Protein AF-A0A662J0I4-F1 (afdb_monomer_lite)

Radius of gyration: 18.3 Å; chains: 1; bounding box: 38×34×62 Å

Sequence (141 aa):
MKGQSPKNVLENGEPLITFPVSFMENILNFGLEVGGKPIHGMRIRPSELKFSYSKPLILLPNEIAFRRHLLFSLTVSTLRKPTKINTLRKFMLTINANFLNTMSQIALDRYKDSRDSERRSWYWHILRVGRSIKVLYRLDR

Secondary structure (DSSP, 8-state):
--PPPGGGGGSSS--TT---THHHHHHHHHHHHTT-EEEEEEEE--TT-S--EEEEEEE-SSHHHHHHHHHHHHHHTT-S-GGGHHHHHHHHHH--HHHHHHHHHHHHHHHHHHHTS--TTHHHHHHHHHHHHHHHTTTT-

pLDDT: mean 72.11, std 19.18, range [27.5, 94.06]

Foldseek 3Di:
DDDDDPVVVPPDDDPPDDDDPVLLVLLVVLLVVQVWDWDFFDFDDDPPDPDTDGDIDIDHPDPLSVLLSLLLSLLSVVDPDPPLNVVSSVCSVVPDPVVSVVLSVQLVVLLVVLVVDPDPCSSVSSSVSSVVVCVVVVSVD

Structure (mmCIF, N/CA/C/O backbone):
data_AF-A0A662J0I4-F1
#
_entry.id   AF-A0A662J0I4-F1
#
loop_
_atom_site.group_PDB
_atom_site.id
_atom_site.type_symbol
_atom_site.label_atom_id
_atom_site.label_alt_id
_atom_site.label_comp_id
_atom_site.label_asym_id
_atom_site.label_entity_id
_atom_site.label_seq_id
_atom_site.pdbx_PDB_ins_code
_atom_site.Cartn_x
_atom_site.Cartn_y
_atom_site.Cartn_z
_atom_site.occupancy
_atom_site.B_iso_or_equiv
_atom_site.auth_seq_id
_atom_site.auth_comp_id
_atom_site.auth_asym_id
_atom_site.auth_atom_id
_atom_site.pdbx_PDB_model_num
ATOM 1 N N . MET A 1 1 ? 20.558 7.069 49.386 1.00 27.50 1 MET A N 1
ATOM 2 C CA . MET A 1 1 ? 19.246 7.739 49.199 1.00 27.50 1 MET A CA 1
ATOM 3 C C . MET A 1 1 ? 19.407 8.733 48.061 1.00 27.50 1 MET A C 1
ATOM 5 O O . MET A 1 1 ? 20.382 9.455 48.103 1.00 27.50 1 MET A O 1
ATOM 9 N N . LYS A 1 2 ? 18.603 8.839 47.009 1.00 31.61 2 LYS A N 1
ATOM 10 C CA . LYS A 1 2 ? 17.415 8.150 46.492 1.00 31.61 2 LYS A CA 1
ATOM 11 C C . LYS A 1 2 ? 17.518 8.335 44.969 1.00 31.61 2 LYS A C 1
ATOM 13 O O . LYS A 1 2 ? 17.899 9.415 44.525 1.00 31.61 2 LYS A O 1
ATOM 18 N N . GLY A 1 3 ? 17.197 7.298 44.197 1.00 33.53 3 GLY A N 1
ATOM 19 C CA . GLY A 1 3 ? 17.024 7.438 42.754 1.00 33.53 3 GLY A CA 1
ATOM 20 C C . GLY A 1 3 ? 15.971 8.502 42.454 1.00 33.53 3 GLY A C 1
ATOM 21 O O . GLY A 1 3 ? 14.947 8.579 43.139 1.00 33.53 3 GLY A O 1
ATOM 22 N N . GLN A 1 4 ? 16.238 9.334 41.451 1.00 36.75 4 GLN A N 1
ATOM 23 C CA . GLN A 1 4 ? 15.206 10.186 40.884 1.00 36.75 4 GLN A CA 1
ATOM 24 C C . GLN A 1 4 ? 14.168 9.285 40.208 1.00 36.75 4 GLN A C 1
ATOM 26 O O . GLN A 1 4 ? 14.493 8.421 39.396 1.00 36.75 4 GLN A O 1
ATOM 31 N N . SER A 1 5 ? 12.911 9.468 40.604 1.00 41.53 5 SER A N 1
ATOM 32 C CA . SER A 1 5 ? 11.747 8.853 39.974 1.00 41.53 5 SER A CA 1
ATOM 33 C C . SER A 1 5 ? 11.743 9.181 38.471 1.00 41.53 5 SER A C 1
ATOM 35 O O . SER A 1 5 ? 11.766 10.366 38.128 1.00 41.53 5 SER A O 1
ATOM 37 N N . PRO A 1 6 ? 11.637 8.184 37.568 1.00 41.97 6 PRO A N 1
ATOM 38 C CA . PRO A 1 6 ? 11.562 8.403 36.118 1.00 41.97 6 PRO A CA 1
ATOM 39 C C . PRO A 1 6 ? 10.376 9.269 35.667 1.00 41.97 6 PRO A C 1
ATOM 41 O O . PRO A 1 6 ? 10.330 9.682 34.513 1.00 41.97 6 PRO A O 1
ATOM 44 N N . LYS A 1 7 ? 9.421 9.568 36.562 1.00 41.12 7 LYS A N 1
ATOM 45 C CA . LYS A 1 7 ? 8.311 10.486 36.277 1.00 41.12 7 LYS A CA 1
ATOM 46 C C . LYS A 1 7 ? 8.760 11.941 36.095 1.00 41.12 7 LYS A C 1
ATOM 48 O O . LYS A 1 7 ? 8.067 12.678 35.410 1.00 41.12 7 LYS A O 1
ATOM 53 N N . ASN A 1 8 ? 9.909 12.345 36.640 1.00 38.88 8 ASN A N 1
ATOM 54 C CA . ASN A 1 8 ? 10.294 13.763 36.697 1.00 38.88 8 ASN A CA 1
ATOM 55 C C . ASN A 1 8 ? 11.204 14.211 35.537 1.00 38.88 8 ASN A C 1
ATOM 57 O O . ASN A 1 8 ? 11.514 15.390 35.426 1.00 38.88 8 ASN A O 1
ATOM 61 N N . VAL A 1 9 ? 11.612 13.297 34.646 1.00 46.09 9 VAL A N 1
ATOM 62 C CA . VAL A 1 9 ? 12.325 13.641 33.392 1.00 46.09 9 VAL A CA 1
ATOM 63 C C . VAL A 1 9 ? 11.333 13.967 32.259 1.00 46.09 9 VAL A C 1
ATOM 65 O O . VAL A 1 9 ? 11.725 14.345 31.163 1.00 46.09 9 VAL A O 1
ATOM 68 N N . LEU A 1 10 ? 10.026 13.862 32.526 1.00 45.03 10 LEU A N 1
ATOM 69 C CA . LEU A 1 10 ? 8.954 14.164 31.574 1.00 45.03 10 LEU A CA 1
ATOM 70 C C . LEU A 1 10 ? 8.595 15.660 31.488 1.00 45.03 10 LEU A C 1
ATOM 72 O O . LEU A 1 10 ? 7.750 16.009 30.671 1.00 45.03 10 LEU A O 1
ATOM 76 N N . GLU A 1 11 ? 9.192 16.540 32.302 1.00 43.81 11 GLU A N 1
ATOM 77 C CA . GLU A 1 11 ? 8.698 17.921 32.436 1.00 43.81 11 GLU A CA 1
ATOM 78 C C . GLU A 1 11 ? 9.361 18.976 31.537 1.00 43.81 11 GLU A C 1
ATOM 80 O O . GLU A 1 11 ? 8.765 20.032 31.376 1.00 43.81 11 GLU A O 1
ATOM 85 N N . ASN A 1 12 ? 10.512 18.746 30.887 1.00 44.66 12 ASN A N 1
ATOM 86 C CA . ASN A 1 12 ? 11.151 19.802 30.079 1.00 44.66 12 ASN A CA 1
ATOM 87 C C . ASN A 1 12 ? 11.855 19.288 28.811 1.00 44.66 12 ASN A C 1
ATOM 89 O O . ASN A 1 12 ? 12.966 18.767 28.880 1.00 44.66 12 ASN A O 1
ATOM 93 N N . GLY A 1 13 ? 11.240 19.539 27.649 1.00 39.94 13 GLY A N 1
ATOM 94 C CA . GLY A 1 13 ? 11.869 19.444 26.324 1.00 39.94 13 GLY A CA 1
ATOM 95 C C . GLY A 1 13 ? 11.349 18.278 25.487 1.00 39.94 13 GLY A C 1
ATOM 96 O O . GLY A 1 13 ? 11.666 17.125 25.751 1.00 39.94 13 GLY A O 1
ATOM 97 N N . GLU A 1 14 ? 10.528 18.601 24.489 1.00 41.12 14 GLU A N 1
ATOM 98 C CA . GLU A 1 14 ? 9.742 17.692 23.648 1.00 41.12 14 GLU A CA 1
ATOM 99 C C . GLU A 1 14 ? 10.470 16.418 23.165 1.00 41.12 14 GLU A C 1
ATOM 101 O O . GLU A 1 14 ? 11.650 16.462 22.804 1.00 41.12 14 GLU A O 1
ATOM 106 N N . PRO A 1 15 ? 9.760 15.276 23.050 1.00 31.98 15 PRO A N 1
ATOM 107 C CA . PRO A 1 15 ? 10.324 14.081 22.444 1.00 31.98 15 PRO A CA 1
ATOM 108 C C . PRO A 1 15 ? 10.658 14.352 20.971 1.00 31.98 15 PRO A C 1
ATOM 110 O O . PRO A 1 15 ? 9.761 14.499 20.138 1.00 31.98 15 PRO A O 1
ATOM 113 N N . LEU A 1 16 ? 11.953 14.356 20.636 1.00 48.84 16 LEU A N 1
ATOM 114 C CA . LEU A 1 16 ? 12.437 14.305 19.257 1.00 48.84 16 LEU A CA 1
ATOM 115 C C . LEU A 1 16 ? 12.031 12.953 18.651 1.00 48.84 16 LEU A C 1
ATOM 117 O O . LEU A 1 16 ? 12.752 11.962 18.707 1.00 48.84 16 LEU A O 1
ATOM 121 N N . ILE A 1 17 ? 10.831 12.976 18.069 1.00 32.84 17 ILE A N 1
ATOM 122 C CA . ILE A 1 17 ? 10.121 11.918 17.352 1.00 32.84 17 ILE A CA 1
ATOM 123 C C . ILE A 1 17 ? 9.488 10.850 18.259 1.00 32.84 17 ILE A C 1
ATOM 125 O O . ILE A 1 17 ? 10.006 9.758 18.482 1.00 32.84 17 ILE A O 1
ATOM 129 N N . THR A 1 18 ? 8.259 11.134 18.681 1.00 29.55 18 THR A N 1
ATOM 130 C CA . THR A 1 18 ? 7.265 10.120 19.050 1.00 29.55 18 THR A CA 1
ATOM 131 C C . THR A 1 18 ? 6.504 9.697 17.792 1.00 29.55 18 THR A C 1
ATOM 133 O O . THR A 1 18 ? 5.774 10.489 17.200 1.00 29.55 18 THR A O 1
ATOM 136 N N . PHE A 1 19 ? 6.657 8.442 17.361 1.00 30.69 19 PHE A N 1
ATOM 137 C CA . PHE A 1 19 ? 5.762 7.867 16.355 1.00 30.69 19 PHE A CA 1
ATOM 138 C C . PHE A 1 19 ? 4.607 7.152 17.058 1.00 30.69 19 PHE A C 1
ATOM 140 O O . PHE A 1 19 ? 4.852 6.326 17.940 1.00 30.69 19 PHE A O 1
ATOM 147 N N . PRO A 1 20 ? 3.349 7.415 16.680 1.00 33.47 20 PRO A N 1
ATOM 148 C CA . PRO A 1 20 ? 2.227 6.654 17.205 1.00 33.47 20 PRO A CA 1
ATOM 149 C C . PRO A 1 20 ? 2.401 5.173 16.837 1.00 33.47 20 PRO A C 1
ATOM 151 O O . PRO A 1 20 ? 2.449 4.814 15.663 1.00 33.47 20 PRO A O 1
ATOM 154 N N . VAL A 1 21 ? 2.477 4.304 17.847 1.00 40.12 21 VAL A N 1
ATOM 155 C CA . VAL A 1 21 ? 2.633 2.840 17.698 1.00 40.12 21 VAL A CA 1
ATOM 156 C C . VAL A 1 21 ? 1.484 2.222 16.883 1.00 40.12 21 VAL A C 1
ATOM 158 O O . VAL A 1 21 ? 1.676 1.232 16.176 1.00 40.12 21 VAL A O 1
ATOM 161 N N . SER A 1 22 ? 0.337 2.908 16.828 1.00 45.50 22 SER A N 1
ATOM 162 C CA . SER A 1 22 ? -0.787 2.556 15.956 1.00 45.50 22 SER A CA 1
ATOM 163 C C . SER A 1 22 ? -0.426 2.499 14.469 1.00 45.50 22 SER A C 1
ATOM 165 O O . SER A 1 22 ? -1.098 1.809 13.709 1.00 45.50 22 SER A O 1
ATOM 167 N N . PHE A 1 23 ? 0.608 3.205 14.007 1.00 56.03 23 PHE A N 1
ATOM 168 C CA . PHE A 1 23 ? 0.951 3.245 12.587 1.00 56.03 23 PHE A CA 1
ATOM 169 C C . PHE A 1 23 ? 1.516 1.925 12.076 1.00 56.03 23 PHE A C 1
ATOM 171 O O . PHE A 1 23 ? 1.090 1.439 11.028 1.00 56.03 23 PHE A O 1
ATOM 178 N N . MET A 1 24 ? 2.440 1.326 12.835 1.00 68.62 24 MET A N 1
ATOM 179 C CA . MET A 1 24 ? 2.947 -0.004 12.508 1.00 68.62 24 MET A CA 1
ATOM 180 C C . MET A 1 24 ? 1.850 -1.048 12.683 1.00 68.62 24 MET A C 1
ATOM 182 O O . MET A 1 24 ? 1.675 -1.872 11.795 1.00 68.62 24 MET A O 1
ATOM 186 N N . GLU A 1 25 ? 1.052 -0.968 13.750 1.00 74.44 25 GLU A N 1
ATOM 187 C CA . GLU A 1 25 ? -0.070 -1.891 13.954 1.00 74.44 25 GLU A CA 1
ATOM 188 C C . GLU A 1 25 ? -1.088 -1.829 12.813 1.00 74.44 25 GLU A C 1
ATOM 190 O O . GLU A 1 25 ? -1.489 -2.864 12.300 1.00 74.44 25 GLU A O 1
ATOM 195 N N . ASN A 1 26 ? -1.464 -0.641 12.335 1.00 82.00 26 ASN A N 1
ATOM 196 C CA . ASN A 1 26 ? -2.398 -0.514 11.216 1.00 82.00 26 ASN A CA 1
ATOM 197 C C . ASN A 1 26 ? -1.823 -1.062 9.907 1.00 82.00 26 ASN A C 1
ATOM 199 O O . ASN A 1 26 ? -2.556 -1.697 9.153 1.00 82.00 26 ASN A O 1
ATOM 203 N N . ILE A 1 27 ? -0.533 -0.841 9.637 1.00 86.00 27 ILE A N 1
ATOM 204 C CA . ILE A 1 27 ? 0.150 -1.405 8.463 1.00 86.00 27 ILE A CA 1
ATOM 205 C C . ILE A 1 27 ? 0.206 -2.933 8.555 1.00 86.00 27 ILE A C 1
ATOM 207 O O . ILE A 1 27 ? -0.011 -3.620 7.555 1.00 86.00 27 ILE A O 1
ATOM 211 N N . LEU A 1 28 ? 0.471 -3.475 9.743 1.00 82.88 28 LEU A N 1
ATOM 212 C CA . LEU A 1 28 ? 0.518 -4.916 9.968 1.00 82.88 28 LEU A CA 1
ATOM 213 C C . LEU A 1 28 ? -0.868 -5.547 9.856 1.00 82.88 28 LEU A C 1
ATOM 215 O O . LEU A 1 28 ? -1.046 -6.496 9.099 1.00 82.88 28 LEU A O 1
ATOM 219 N N . ASN A 1 29 ? -1.860 -4.970 10.531 1.00 87.69 29 ASN A N 1
ATOM 220 C CA . ASN A 1 29 ? -3.247 -5.421 10.492 1.00 87.69 29 ASN A CA 1
ATOM 221 C C . ASN A 1 29 ? -3.788 -5.395 9.064 1.00 87.69 29 ASN A C 1
ATOM 223 O O . ASN A 1 29 ? -4.376 -6.374 8.618 1.00 87.69 29 ASN A O 1
ATOM 227 N N . PHE A 1 30 ? -3.501 -4.336 8.302 1.00 90.50 30 PHE A N 1
ATOM 228 C CA . PHE A 1 30 ? -3.888 -4.295 6.896 1.00 90.50 30 PHE A CA 1
ATOM 229 C C . PHE A 1 30 ? -3.192 -5.383 6.065 1.00 90.50 30 PHE A C 1
ATOM 231 O O . PHE A 1 30 ? -3.798 -5.953 5.164 1.00 90.50 30 PHE A O 1
ATOM 238 N N . GLY A 1 31 ? -1.938 -5.717 6.387 1.00 87.00 31 GLY A N 1
ATOM 239 C CA . GLY A 1 31 ? -1.230 -6.857 5.801 1.00 87.00 31 GLY A CA 1
ATOM 240 C C . GLY A 1 31 ? -1.946 -8.186 6.038 1.00 87.00 31 GLY A C 1
ATOM 241 O O . GLY A 1 31 ? -2.061 -8.980 5.110 1.00 87.00 31 GLY A O 1
ATOM 242 N N . LEU A 1 32 ? -2.478 -8.403 7.242 1.00 89.44 32 LEU A N 1
ATOM 243 C CA . LEU A 1 32 ? -3.289 -9.582 7.563 1.00 89.44 32 LEU A CA 1
ATOM 244 C C . LEU A 1 32 ? -4.629 -9.573 6.813 1.00 89.44 32 LEU A C 1
ATOM 246 O O . LEU A 1 32 ? -5.038 -10.598 6.273 1.00 89.44 32 LEU A O 1
ATOM 250 N N . GLU A 1 33 ? -5.286 -8.416 6.718 1.00 92.31 33 GLU A N 1
ATOM 251 C CA . GLU A 1 33 ? -6.563 -8.256 6.007 1.00 92.31 33 GLU A CA 1
ATOM 252 C C . GLU A 1 33 ? -6.462 -8.585 4.511 1.00 92.31 33 GLU A C 1
ATOM 254 O O . GLU A 1 33 ? -7.399 -9.134 3.937 1.00 92.31 33 GLU A O 1
ATOM 259 N N . VAL A 1 34 ? -5.321 -8.304 3.872 1.00 89.94 34 VAL A N 1
ATOM 260 C CA . VAL A 1 34 ? -5.072 -8.694 2.471 1.00 89.94 34 VAL A CA 1
ATOM 261 C C . VAL A 1 34 ? -4.577 -10.143 2.324 1.00 89.94 34 VAL A C 1
ATOM 263 O O . VAL A 1 34 ? -4.087 -10.524 1.260 1.00 89.94 34 VAL A O 1
ATOM 266 N N . GLY A 1 35 ? -4.701 -10.957 3.377 1.00 84.69 35 GLY A N 1
ATOM 267 C CA . GLY A 1 35 ? -4.339 -12.377 3.394 1.00 84.69 35 GLY A CA 1
ATOM 268 C C . GLY A 1 35 ? -2.865 -12.651 3.693 1.00 84.69 35 GLY A C 1
ATOM 269 O O . GLY A 1 35 ? -2.378 -13.752 3.430 1.00 84.69 35 GLY A O 1
ATOM 270 N N . GLY A 1 36 ? -2.135 -11.657 4.198 1.00 85.38 36 GLY A N 1
ATOM 271 C CA . GLY A 1 36 ? -0.741 -11.807 4.583 1.00 85.38 36 GLY A CA 1
ATOM 272 C C . GLY A 1 36 ? -0.558 -12.660 5.834 1.00 85.38 36 GLY A C 1
ATOM 273 O O . GLY A 1 36 ? -1.429 -12.730 6.700 1.00 85.38 36 GLY A O 1
ATOM 274 N N . LYS A 1 37 ? 0.608 -13.299 5.946 1.00 81.56 37 LYS A N 1
ATOM 275 C CA . LYS A 1 37 ? 0.987 -14.115 7.104 1.00 81.56 37 LYS A CA 1
ATOM 276 C C . LYS A 1 37 ? 2.195 -13.503 7.811 1.00 81.56 37 LYS A C 1
ATOM 278 O O . LYS A 1 37 ? 3.169 -13.161 7.136 1.00 81.56 37 LYS A O 1
ATOM 283 N N . PRO A 1 38 ? 2.170 -13.367 9.146 1.00 72.56 38 PRO A N 1
ATOM 284 C CA . PRO A 1 38 ? 3.316 -12.863 9.880 1.00 72.56 38 PRO A CA 1
ATOM 285 C C . PRO A 1 38 ? 4.440 -13.905 9.863 1.00 72.56 38 PRO A C 1
ATOM 287 O O . PRO A 1 38 ? 4.222 -15.081 10.149 1.00 72.56 38 PRO A O 1
ATOM 290 N N . ILE A 1 39 ? 5.654 -13.461 9.555 1.00 74.75 39 ILE A N 1
ATOM 291 C CA . ILE A 1 39 ? 6.883 -14.229 9.750 1.00 74.75 39 ILE A CA 1
ATOM 292 C C . ILE A 1 39 ? 7.521 -13.703 11.039 1.00 74.75 39 ILE A C 1
ATOM 294 O O . ILE A 1 39 ? 7.625 -12.487 11.226 1.00 74.75 39 ILE A O 1
ATOM 298 N N . HIS A 1 40 ? 7.914 -14.606 11.946 1.00 57.97 40 HIS A N 1
ATOM 299 C CA . HIS A 1 40 ? 8.573 -14.225 13.200 1.00 57.97 40 HIS A CA 1
ATOM 300 C C . HIS A 1 40 ? 9.775 -13.313 12.900 1.00 57.97 40 HIS A C 1
ATOM 302 O O . HIS A 1 40 ? 10.622 -13.635 12.069 1.00 57.97 40 HIS A O 1
ATOM 308 N N . GLY A 1 41 ? 9.750 -12.126 13.512 1.00 59.44 41 GLY A N 1
ATOM 309 C CA . GLY A 1 41 ? 10.408 -10.930 12.992 1.00 59.44 41 GLY A CA 1
ATOM 310 C C . GLY A 1 41 ? 11.928 -11.003 12.885 1.00 59.44 41 GLY A C 1
ATOM 311 O O . GLY A 1 41 ? 12.620 -11.651 13.672 1.00 59.44 41 GLY A O 1
ATOM 312 N N . MET A 1 42 ? 12.452 -10.264 11.911 1.00 49.91 42 MET A N 1
ATOM 313 C CA . MET A 1 42 ? 13.884 -10.039 11.763 1.00 49.91 42 MET A CA 1
ATOM 314 C C . MET A 1 42 ? 14.358 -9.198 12.952 1.00 49.91 42 MET A C 1
ATOM 316 O O . MET A 1 42 ? 13.902 -8.066 13.141 1.00 49.91 42 MET A O 1
ATOM 320 N N . ARG A 1 43 ? 15.260 -9.745 13.777 1.00 54.50 43 ARG A N 1
ATOM 321 C CA . ARG A 1 43 ? 15.933 -8.965 14.823 1.00 54.50 43 ARG A CA 1
ATOM 322 C C . ARG A 1 43 ? 16.876 -7.984 14.145 1.00 54.50 43 ARG A C 1
ATOM 324 O O . ARG A 1 43 ? 17.887 -8.385 13.575 1.00 54.50 43 ARG A O 1
ATOM 331 N N . ILE A 1 44 ? 16.546 -6.702 14.215 1.00 54.06 44 ILE A N 1
ATOM 332 C CA . ILE A 1 44 ? 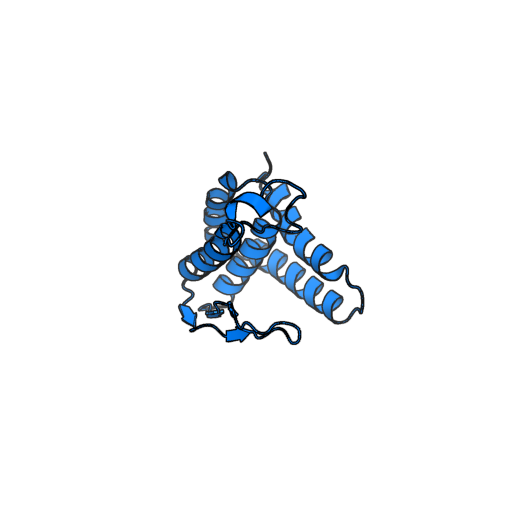17.425 -5.635 13.757 1.00 54.06 44 ILE A CA 1
ATOM 333 C C . ILE A 1 44 ? 18.186 -5.143 14.982 1.00 54.06 44 ILE A C 1
ATOM 335 O O . ILE A 1 44 ? 17.592 -4.717 15.975 1.00 54.06 44 ILE A O 1
ATOM 339 N N . ARG A 1 45 ? 19.513 -5.229 14.915 1.00 48.75 45 ARG A N 1
ATOM 340 C CA . ARG A 1 45 ? 20.418 -4.601 15.874 1.00 48.75 45 ARG A CA 1
ATOM 341 C C . ARG A 1 45 ? 21.072 -3.417 15.167 1.00 48.75 45 ARG A C 1
ATOM 343 O O . ARG A 1 45 ? 21.933 -3.643 14.320 1.00 48.75 45 ARG A O 1
ATOM 350 N N . PRO A 1 46 ? 20.648 -2.176 15.449 1.00 53.03 46 PRO A N 1
ATOM 351 C CA . PRO A 1 46 ? 21.354 -1.002 14.957 1.00 53.03 46 PRO A CA 1
ATOM 352 C C . PRO A 1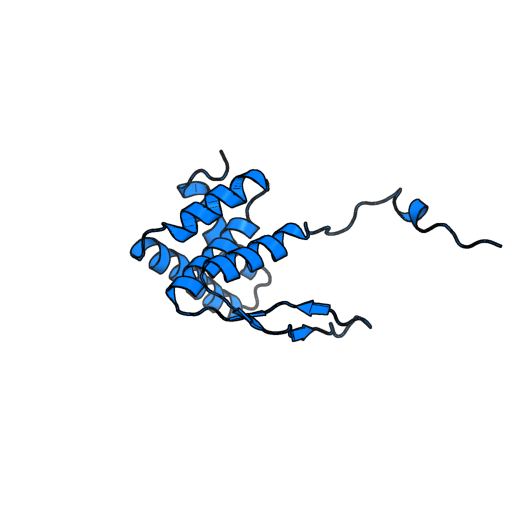 46 ? 22.800 -1.055 15.457 1.00 53.03 46 PRO A C 1
ATOM 354 O O . PRO A 1 46 ? 23.026 -1.367 16.626 1.00 53.03 46 PRO A O 1
ATOM 357 N N . SER A 1 47 ? 23.769 -0.765 14.589 1.00 49.19 47 SER A N 1
ATOM 358 C CA . SER A 1 47 ? 25.209 -0.804 14.897 1.00 49.19 47 SER A CA 1
ATOM 359 C C . SER A 1 47 ? 25.603 0.057 16.105 1.00 49.19 47 SER A C 1
ATOM 361 O O . SER A 1 47 ? 26.604 -0.217 16.757 1.00 49.19 47 SER A O 1
ATOM 363 N N . GLU A 1 48 ? 24.784 1.053 16.438 1.00 52.81 48 GLU A N 1
ATOM 364 C CA . GLU A 1 48 ? 25.022 2.052 17.485 1.00 52.81 48 GLU A CA 1
ATOM 365 C C . GLU A 1 48 ? 24.265 1.765 18.798 1.00 52.81 48 GLU A C 1
ATOM 367 O O . GLU A 1 48 ? 24.440 2.478 19.784 1.00 52.81 48 GLU A O 1
ATOM 372 N N . LEU A 1 49 ? 23.428 0.716 18.852 1.00 48.34 49 LEU A N 1
ATOM 373 C CA . LEU A 1 49 ? 22.584 0.406 20.013 1.00 48.34 49 LEU A CA 1
ATOM 374 C C . LEU A 1 49 ? 22.856 -1.001 20.572 1.00 48.34 49 LEU A C 1
ATOM 376 O O . LEU A 1 49 ? 22.969 -1.996 19.853 1.00 48.34 49 LEU A O 1
ATOM 380 N N . LYS A 1 50 ? 22.897 -1.111 21.908 1.00 51.91 50 LYS A N 1
ATOM 381 C CA . LYS A 1 50 ? 23.007 -2.399 22.629 1.00 51.91 50 LYS A CA 1
ATOM 382 C C . LYS A 1 50 ? 21.714 -3.226 22.613 1.00 51.91 50 LYS A C 1
ATOM 384 O O . LYS A 1 50 ? 21.724 -4.358 23.088 1.00 51.91 50 LYS A O 1
ATOM 389 N N . PHE A 1 51 ? 20.627 -2.695 22.054 1.00 45.00 51 PHE A N 1
ATOM 390 C CA . PHE A 1 51 ? 19.317 -3.340 22.037 1.00 45.00 51 PHE A CA 1
ATOM 391 C C . PHE A 1 51 ? 18.923 -3.770 20.621 1.00 45.00 51 PHE A C 1
ATOM 393 O O . PHE A 1 51 ? 19.038 -3.005 19.665 1.00 45.00 51 PHE A O 1
ATOM 400 N N . SER A 1 52 ? 18.441 -5.007 20.499 1.00 54.31 52 SER A N 1
ATOM 401 C CA . SER A 1 52 ? 17.805 -5.524 19.286 1.00 54.31 52 SER A CA 1
ATOM 402 C C . SER A 1 52 ? 16.295 -5.352 19.387 1.00 54.31 52 SER A C 1
ATOM 404 O O . SER A 1 52 ? 15.713 -5.779 20.385 1.00 54.31 52 SER A O 1
ATOM 406 N N . TYR A 1 53 ? 15.655 -4.816 18.351 1.00 57.31 53 TYR A N 1
ATOM 407 C CA . TYR A 1 53 ? 14.198 -4.852 18.231 1.00 57.31 53 TYR A CA 1
ATOM 408 C C . TYR A 1 53 ? 13.779 -5.818 17.118 1.00 57.31 53 TYR A C 1
ATOM 410 O O . TYR A 1 53 ? 14.473 -5.983 16.113 1.00 57.31 53 TYR A O 1
ATOM 418 N N . SER A 1 54 ? 12.652 -6.502 17.316 1.00 59.88 54 SER A N 1
ATOM 419 C CA . SER A 1 54 ? 12.058 -7.366 16.295 1.00 59.88 54 SER A CA 1
ATOM 420 C C . SER A 1 54 ? 11.224 -6.502 15.363 1.00 59.88 54 SER A C 1
ATOM 422 O O . SER A 1 54 ? 10.263 -5.872 15.807 1.00 59.88 54 SER A O 1
ATOM 424 N N . LYS A 1 55 ? 11.592 -6.441 14.081 1.00 65.00 55 LYS A N 1
ATOM 425 C CA . LYS A 1 55 ? 10.738 -5.817 13.073 1.00 65.00 55 LYS A CA 1
ATOM 426 C C . LYS A 1 55 ? 9.780 -6.886 12.538 1.00 65.00 55 LYS A C 1
ATOM 428 O O . LYS A 1 55 ? 10.253 -7.870 11.962 1.00 65.00 55 LYS A O 1
ATOM 433 N N . PRO A 1 56 ? 8.459 -6.731 12.724 1.00 66.69 56 PRO A N 1
ATOM 434 C CA . PRO A 1 56 ? 7.497 -7.692 12.205 1.00 66.69 56 PRO A CA 1
ATOM 435 C C . PRO A 1 56 ? 7.549 -7.704 10.673 1.00 66.69 56 PRO A C 1
ATOM 437 O O . PRO A 1 56 ? 7.535 -6.651 10.032 1.00 66.69 56 PRO A O 1
ATOM 440 N N . LEU A 1 57 ? 7.642 -8.903 10.098 1.00 71.81 57 LEU A N 1
ATOM 441 C CA . LEU A 1 57 ? 7.612 -9.136 8.656 1.00 71.81 57 LEU A CA 1
ATOM 442 C C . LEU A 1 57 ? 6.283 -9.793 8.290 1.00 71.81 57 LEU A C 1
ATOM 444 O O . LEU A 1 57 ? 5.816 -10.682 8.999 1.00 71.81 57 LEU A O 1
ATOM 448 N N . ILE A 1 58 ? 5.684 -9.370 7.179 1.00 79.50 58 ILE A N 1
ATOM 449 C CA . ILE A 1 58 ? 4.469 -9.980 6.634 1.00 79.50 58 ILE A CA 1
ATOM 450 C C . ILE A 1 58 ? 4.772 -10.494 5.234 1.00 79.50 58 ILE A C 1
ATOM 452 O O . ILE A 1 58 ? 5.260 -9.751 4.384 1.00 79.50 58 ILE A O 1
ATOM 456 N N . LEU A 1 59 ? 4.449 -11.763 5.002 1.00 80.25 59 LEU A N 1
ATOM 457 C CA . LEU A 1 59 ? 4.454 -12.377 3.685 1.00 80.25 59 LEU A CA 1
ATOM 458 C C . LEU A 1 59 ? 3.087 -12.186 3.040 1.00 80.25 59 LEU A C 1
ATOM 460 O O . LEU A 1 59 ? 2.085 -12.634 3.591 1.00 80.25 59 LEU A O 1
ATOM 464 N N . LEU A 1 60 ? 3.048 -11.537 1.881 1.00 88.62 60 LEU A N 1
ATOM 465 C CA . LEU A 1 60 ? 1.809 -11.280 1.152 1.00 88.62 60 LEU A CA 1
ATOM 466 C C . LEU A 1 60 ? 1.555 -12.391 0.120 1.00 88.62 60 LEU A C 1
ATOM 468 O O . LEU A 1 60 ? 2.504 -12.859 -0.508 1.00 88.62 60 LEU A O 1
ATOM 472 N N . PRO A 1 61 ? 0.296 -12.828 -0.061 1.00 88.19 61 PRO A N 1
ATOM 473 C CA . PRO A 1 61 ? -0.025 -14.044 -0.811 1.00 88.19 61 PRO A CA 1
ATOM 474 C C . PRO A 1 61 ? 0.114 -13.896 -2.330 1.00 88.19 61 PRO A C 1
ATOM 476 O O . PRO A 1 61 ? 0.227 -14.894 -3.032 1.00 88.19 61 PRO A O 1
ATOM 479 N N . ASN A 1 62 ? 0.051 -12.669 -2.851 1.00 88.38 62 ASN A N 1
ATOM 480 C CA . ASN A 1 62 ? 0.169 -12.377 -4.275 1.00 88.38 62 ASN A CA 1
ATOM 481 C C . ASN A 1 62 ? 0.504 -10.898 -4.513 1.00 88.38 62 ASN A C 1
ATOM 483 O O . ASN A 1 62 ? 0.521 -10.071 -3.596 1.00 88.38 62 ASN A O 1
ATOM 487 N N . GLU A 1 63 ? 0.735 -10.563 -5.778 1.00 89.94 63 GLU A N 1
ATOM 488 C CA . GLU A 1 63 ? 1.092 -9.218 -6.212 1.00 89.94 63 GLU A CA 1
ATOM 489 C C . GLU A 1 63 ? -0.009 -8.180 -5.945 1.00 89.94 63 GLU A C 1
ATOM 491 O O . GLU A 1 63 ? 0.285 -7.043 -5.582 1.00 89.94 63 GLU A O 1
ATOM 496 N N . ILE A 1 64 ? -1.285 -8.555 -6.053 1.0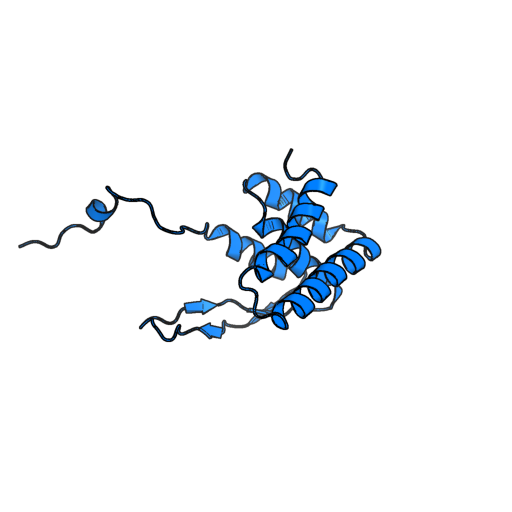0 89.69 64 ILE A N 1
ATOM 497 C CA . ILE A 1 64 ? -2.406 -7.641 -5.788 1.00 89.69 64 ILE A CA 1
ATOM 498 C C . ILE A 1 64 ? -2.421 -7.244 -4.306 1.00 89.69 64 ILE A C 1
ATOM 500 O O . ILE A 1 64 ? -2.543 -6.060 -3.980 1.00 89.69 64 ILE A O 1
ATOM 504 N N . ALA A 1 65 ? -2.257 -8.215 -3.404 1.00 87.75 65 ALA A N 1
ATOM 505 C CA . ALA A 1 65 ? -2.137 -7.975 -1.969 1.00 87.75 65 ALA A CA 1
ATOM 506 C C . ALA A 1 65 ? -0.925 -7.087 -1.655 1.00 87.75 65 ALA A C 1
ATOM 508 O O . ALA A 1 65 ? -1.048 -6.133 -0.886 1.00 87.75 65 ALA A O 1
ATOM 509 N N . PHE A 1 66 ? 0.209 -7.331 -2.321 1.00 92.12 66 PHE A N 1
ATOM 510 C CA . PHE A 1 66 ? 1.391 -6.471 -2.250 1.00 92.12 66 PHE A CA 1
ATOM 511 C C . PHE A 1 66 ? 1.109 -5.029 -2.671 1.00 92.12 66 PHE A C 1
ATOM 513 O O . PHE A 1 66 ? 1.381 -4.106 -1.905 1.00 92.12 66 PHE A O 1
ATOM 520 N N . ARG A 1 67 ? 0.517 -4.813 -3.847 1.00 92.69 67 ARG A N 1
ATOM 521 C CA . ARG A 1 67 ? 0.225 -3.469 -4.364 1.00 92.69 67 ARG A CA 1
ATOM 522 C C . ARG A 1 67 ? -0.735 -2.715 -3.439 1.00 92.69 67 ARG A C 1
ATOM 524 O O . ARG A 1 67 ? -0.505 -1.540 -3.153 1.00 92.69 67 ARG A O 1
ATOM 531 N N . ARG A 1 68 ? -1.768 -3.389 -2.910 1.00 93.62 68 ARG A N 1
ATOM 532 C CA . ARG A 1 68 ? -2.698 -2.803 -1.924 1.00 93.62 68 ARG A CA 1
ATOM 533 C C . ARG A 1 68 ? -1.968 -2.403 -0.649 1.00 93.62 68 ARG A C 1
ATOM 535 O O . ARG A 1 68 ? -2.132 -1.282 -0.176 1.00 93.62 68 ARG A O 1
ATOM 542 N N . HIS A 1 69 ? -1.153 -3.307 -0.108 1.00 91.69 69 HIS A N 1
ATOM 543 C CA . HIS A 1 69 ? -0.391 -3.076 1.118 1.00 91.69 69 HIS A CA 1
ATOM 544 C C . HIS A 1 69 ? 0.616 -1.931 0.971 1.00 91.69 69 HIS A C 1
ATOM 546 O O . HIS A 1 69 ? 0.699 -1.068 1.847 1.00 91.69 69 HIS A O 1
ATOM 552 N N . LEU A 1 70 ? 1.305 -1.861 -0.171 1.00 91.06 70 LEU A N 1
ATOM 553 C CA . LEU A 1 70 ? 2.222 -0.779 -0.518 1.00 91.06 70 LEU A CA 1
ATOM 554 C C . LEU A 1 70 ? 1.505 0.573 -0.519 1.00 91.06 70 LEU A C 1
ATOM 556 O O . LEU A 1 70 ? 1.922 1.492 0.187 1.00 91.06 70 LEU A O 1
ATOM 560 N N . LEU A 1 71 ? 0.412 0.703 -1.276 1.00 92.56 71 LEU A N 1
ATOM 561 C CA . LEU A 1 71 ? -0.318 1.968 -1.361 1.00 92.56 71 LEU A CA 1
ATOM 562 C C . LEU A 1 71 ? -0.947 2.358 -0.024 1.00 92.56 71 LEU A C 1
ATOM 564 O O . LEU A 1 71 ? -0.856 3.522 0.362 1.00 92.56 71 LEU A O 1
ATOM 568 N N . PHE A 1 72 ? -1.509 1.402 0.721 1.00 92.25 72 PHE A N 1
ATOM 569 C CA . PHE A 1 72 ? -2.001 1.647 2.074 1.00 92.25 72 PHE A CA 1
ATOM 570 C C . PHE A 1 72 ? -0.897 2.215 2.970 1.00 92.25 72 PHE A C 1
ATOM 572 O O . PHE A 1 72 ? -1.094 3.254 3.593 1.00 92.25 72 PHE A O 1
ATOM 579 N N . SER A 1 73 ? 0.282 1.588 2.977 1.00 88.81 73 SER A N 1
ATOM 580 C CA . SER A 1 73 ? 1.430 1.996 3.795 1.00 88.81 73 SER A CA 1
ATOM 581 C C . SER A 1 73 ? 1.943 3.390 3.429 1.00 88.81 73 SER A C 1
ATOM 583 O O . SER A 1 73 ? 2.257 4.197 4.306 1.00 88.81 73 SER A O 1
ATOM 585 N N . LEU A 1 74 ? 1.989 3.718 2.136 1.00 89.00 74 LEU A N 1
ATOM 586 C CA . LEU A 1 74 ? 2.393 5.046 1.675 1.00 89.00 74 LEU A CA 1
ATOM 587 C C . LEU A 1 74 ? 1.353 6.111 2.013 1.00 89.00 74 LEU A C 1
ATOM 589 O O . LEU A 1 74 ? 1.709 7.188 2.486 1.00 89.00 74 LEU A O 1
ATOM 593 N N . THR A 1 75 ? 0.069 5.834 1.784 1.00 89.00 75 THR A N 1
ATOM 594 C CA . THR A 1 75 ? -0.999 6.802 2.045 1.00 89.00 75 THR A CA 1
ATOM 595 C C . THR A 1 75 ? -1.182 7.024 3.533 1.00 89.00 75 THR A C 1
ATOM 597 O O . THR A 1 75 ? -1.233 8.184 3.953 1.00 89.00 75 THR A O 1
ATOM 600 N N . VAL A 1 76 ? -1.213 5.952 4.333 1.00 86.75 76 VAL A N 1
ATOM 601 C CA . VAL A 1 76 ? -1.355 6.060 5.784 1.00 86.75 76 VAL A CA 1
ATOM 602 C C . VAL A 1 76 ? -0.230 6.928 6.325 1.00 86.75 76 VAL A C 1
ATOM 604 O O . VAL A 1 76 ? -0.542 7.879 7.022 1.00 86.75 76 VAL A O 1
ATOM 607 N N . SER A 1 77 ? 1.023 6.762 5.861 1.00 83.50 77 SER A N 1
ATOM 608 C CA . SER A 1 77 ? 2.213 7.554 6.275 1.00 83.50 77 SER A CA 1
ATOM 609 C C . SER A 1 77 ? 2.113 9.057 6.019 1.00 83.50 77 SER A C 1
ATOM 611 O O . SER A 1 77 ? 2.939 9.831 6.493 1.00 83.50 77 SER A O 1
ATOM 613 N N . THR A 1 78 ? 1.092 9.495 5.284 1.00 83.31 78 THR A N 1
ATOM 614 C CA . THR A 1 78 ? 0.837 10.906 4.973 1.00 83.31 78 THR A CA 1
ATOM 615 C C . THR A 1 78 ? -0.415 11.468 5.655 1.00 83.31 78 THR A C 1
ATOM 617 O O . THR A 1 78 ? -0.727 12.656 5.482 1.00 83.31 78 THR A O 1
ATOM 620 N N . LEU A 1 79 ? -1.140 10.642 6.419 1.00 77.31 79 LEU A N 1
ATOM 621 C CA . LEU A 1 79 ? -2.305 11.049 7.199 1.00 77.31 79 LEU A CA 1
ATOM 622 C C . LEU A 1 79 ? -1.869 11.778 8.470 1.00 77.31 79 LEU A C 1
ATOM 624 O O . LEU A 1 79 ? -1.029 11.304 9.227 1.00 77.31 79 LEU A O 1
ATOM 628 N N . ARG A 1 80 ? -2.498 12.930 8.724 1.00 70.44 80 ARG A N 1
ATOM 629 C CA . ARG A 1 80 ? -2.316 13.694 9.969 1.00 70.44 80 ARG A CA 1
ATOM 630 C C . ARG A 1 80 ? -3.280 13.266 11.077 1.00 70.44 80 ARG A C 1
ATOM 632 O O . ARG A 1 80 ? -3.011 13.524 12.242 1.00 70.44 80 ARG A O 1
ATOM 639 N N . LYS A 1 81 ? -4.417 12.653 10.720 1.00 68.56 81 LYS A N 1
ATOM 640 C CA . LYS A 1 81 ? -5.480 12.257 11.654 1.00 68.56 81 LYS A CA 1
ATOM 641 C C . LYS A 1 81 ? -5.777 10.754 11.532 1.00 68.56 81 LYS A C 1
ATOM 643 O O . LYS A 1 81 ? -6.010 10.287 10.415 1.00 68.56 81 LYS A O 1
ATOM 648 N N . PRO A 1 82 ? -5.844 10.004 12.649 1.00 68.12 82 PRO A N 1
ATOM 649 C CA . PRO A 1 82 ? -6.078 8.557 12.634 1.00 68.12 82 PRO A CA 1
ATOM 650 C C . PRO A 1 82 ? -7.518 8.168 12.257 1.00 68.12 82 PRO A C 1
ATOM 652 O O . PRO A 1 82 ? -7.770 7.042 11.836 1.00 68.12 82 PRO A O 1
ATOM 655 N N . THR A 1 83 ? -8.473 9.098 12.335 1.00 70.56 83 THR A N 1
ATOM 656 C CA . THR A 1 83 ? -9.903 8.843 12.075 1.00 70.56 83 THR A CA 1
ATOM 657 C C . THR A 1 83 ? -10.208 8.375 10.648 1.00 70.56 83 THR A C 1
ATOM 659 O O . THR A 1 83 ? -11.243 7.758 10.409 1.00 70.56 83 THR A O 1
ATOM 662 N N . LYS A 1 84 ? -9.308 8.625 9.691 1.00 78.06 84 LYS A N 1
ATOM 663 C CA . LYS A 1 84 ? -9.493 8.297 8.267 1.00 78.06 84 LYS A CA 1
ATOM 664 C C . LYS A 1 84 ? -8.855 6.968 7.853 1.00 78.06 84 LYS A C 1
ATOM 666 O O . LYS A 1 84 ? -9.007 6.553 6.706 1.00 78.06 84 LYS A O 1
ATOM 671 N N . ILE A 1 85 ? -8.185 6.271 8.775 1.00 84.31 85 ILE A N 1
ATOM 672 C CA . ILE A 1 85 ? -7.512 4.994 8.491 1.00 84.31 85 ILE A CA 1
ATOM 673 C C . ILE A 1 85 ? -8.524 3.926 8.060 1.00 84.31 85 ILE A C 1
ATOM 675 O O . ILE A 1 85 ? -8.286 3.219 7.087 1.00 84.31 85 ILE A O 1
ATOM 679 N N . ASN A 1 86 ? -9.689 3.854 8.711 1.00 84.94 86 ASN A N 1
ATOM 680 C CA . ASN A 1 86 ? -10.752 2.915 8.330 1.00 84.94 86 ASN A CA 1
ATOM 681 C C . ASN A 1 86 ? -11.304 3.190 6.923 1.00 84.94 86 ASN A C 1
ATOM 683 O O . ASN A 1 86 ? -11.602 2.256 6.182 1.00 84.94 86 ASN A O 1
ATOM 687 N N . THR A 1 87 ? -11.421 4.462 6.538 1.00 87.38 87 THR A N 1
ATOM 688 C CA . THR A 1 87 ? -11.837 4.853 5.185 1.00 87.38 87 THR A CA 1
ATOM 689 C C . THR A 1 87 ? -10.793 4.433 4.157 1.00 87.38 87 THR A C 1
ATOM 691 O O . THR A 1 87 ? -11.140 3.821 3.151 1.00 87.38 87 THR A O 1
ATOM 694 N N . LEU A 1 88 ? -9.513 4.700 4.437 1.00 89.25 88 LEU A N 1
ATOM 695 C CA . LEU A 1 88 ? -8.399 4.276 3.592 1.00 89.25 88 LEU A CA 1
ATOM 696 C C . LEU A 1 88 ? -8.351 2.750 3.439 1.00 89.25 88 LEU A C 1
ATOM 698 O O . LEU A 1 88 ? -8.197 2.253 2.330 1.00 89.25 88 LEU A O 1
ATOM 702 N N . ARG A 1 89 ? -8.524 2.014 4.540 1.00 90.38 89 ARG A N 1
ATOM 703 C CA . ARG A 1 89 ? -8.587 0.548 4.571 1.00 90.38 89 ARG A CA 1
ATOM 704 C C . ARG A 1 89 ? -9.668 0.023 3.628 1.00 90.38 89 ARG A C 1
ATOM 706 O O . ARG A 1 89 ? -9.359 -0.730 2.711 1.00 90.38 89 ARG A O 1
ATOM 713 N N . LYS A 1 90 ? -10.915 0.481 3.795 1.00 90.44 90 LYS A N 1
ATOM 714 C CA . LYS A 1 90 ? -12.040 0.094 2.925 1.00 90.44 90 LYS A CA 1
ATOM 715 C C . LYS A 1 90 ? -11.757 0.417 1.461 1.00 90.44 90 LYS A C 1
ATOM 717 O O . LYS A 1 90 ? -11.974 -0.428 0.602 1.00 90.44 90 LYS A O 1
ATOM 722 N N . PHE A 1 91 ? -11.224 1.609 1.194 1.00 90.25 91 PHE A N 1
ATOM 723 C CA . PHE A 1 91 ? -10.860 2.026 -0.154 1.00 90.25 91 PHE A CA 1
ATOM 724 C C . PHE A 1 91 ? -9.808 1.105 -0.786 1.00 90.25 91 PHE A C 1
ATOM 726 O O . PHE A 1 91 ? -9.983 0.670 -1.916 1.00 90.25 91 PHE A O 1
ATOM 733 N N . MET A 1 92 ? -8.741 0.751 -0.067 1.00 92.75 92 MET A N 1
ATOM 734 C CA . MET A 1 92 ? -7.684 -0.117 -0.603 1.00 92.75 92 MET A CA 1
ATOM 735 C C . MET A 1 92 ? -8.169 -1.539 -0.906 1.00 92.75 92 MET A C 1
ATOM 737 O O . MET A 1 92 ? -7.627 -2.195 -1.794 1.00 92.75 92 MET A O 1
ATOM 741 N N . LEU A 1 93 ? -9.204 -2.013 -0.211 1.00 91.88 93 LEU A N 1
ATOM 742 C CA . LEU A 1 93 ? -9.831 -3.303 -0.503 1.00 91.88 93 LEU A CA 1
ATOM 743 C C . LEU A 1 93 ? -10.681 -3.258 -1.783 1.00 91.88 93 LEU A C 1
ATOM 745 O O . LEU A 1 93 ? -10.698 -4.237 -2.529 1.00 91.88 93 LEU A O 1
ATOM 749 N N . THR A 1 94 ? -11.332 -2.127 -2.071 1.00 91.00 94 THR A N 1
ATOM 750 C CA . THR A 1 94 ? -12.266 -1.968 -3.205 1.00 91.00 94 THR A CA 1
ATOM 751 C C . THR A 1 94 ? -11.689 -1.220 -4.407 1.00 91.00 94 THR A C 1
ATOM 753 O O . THR A 1 94 ? -12.370 -1.053 -5.418 1.00 91.00 94 THR A O 1
ATOM 756 N N . ILE A 1 95 ? -10.440 -0.765 -4.318 1.00 91.00 95 ILE A N 1
ATOM 757 C CA . ILE A 1 95 ? -9.760 -0.008 -5.366 1.00 91.00 95 ILE A CA 1
ATOM 758 C C . ILE A 1 95 ? -9.750 -0.770 -6.698 1.00 91.00 95 ILE A C 1
ATOM 760 O O . ILE A 1 95 ? -9.494 -1.976 -6.754 1.00 91.00 95 ILE A O 1
ATOM 764 N N . ASN A 1 96 ? -10.005 -0.046 -7.787 1.00 92.44 96 ASN A N 1
ATOM 765 C CA . ASN A 1 96 ? -9.953 -0.600 -9.133 1.00 92.44 96 ASN A CA 1
ATOM 766 C C . ASN A 1 96 ? -8.538 -1.118 -9.460 1.00 92.44 96 ASN A C 1
ATOM 768 O O . ASN A 1 96 ? -7.548 -0.443 -9.176 1.00 92.44 96 ASN A O 1
ATOM 772 N N . ALA A 1 97 ? -8.451 -2.289 -10.097 1.00 89.62 97 ALA A N 1
ATOM 773 C CA . ALA A 1 97 ? -7.183 -2.951 -10.403 1.00 89.62 97 ALA A CA 1
ATOM 774 C C . ALA A 1 97 ? -6.263 -2.123 -11.319 1.00 89.62 97 ALA A C 1
ATOM 776 O O . ALA A 1 97 ? -5.062 -2.065 -11.073 1.00 89.62 97 ALA A O 1
ATOM 777 N N . ASN A 1 98 ? -6.805 -1.423 -12.322 1.00 92.50 98 ASN A N 1
ATOM 778 C CA . ASN A 1 98 ? -6.003 -0.576 -13.211 1.00 92.50 98 ASN A CA 1
ATOM 779 C C . ASN A 1 98 ? -5.400 0.594 -12.436 1.00 92.50 98 ASN A C 1
ATOM 781 O O . ASN A 1 98 ? -4.207 0.866 -12.539 1.00 92.50 98 ASN A O 1
ATOM 785 N N . PHE A 1 99 ? -6.208 1.253 -11.604 1.00 91.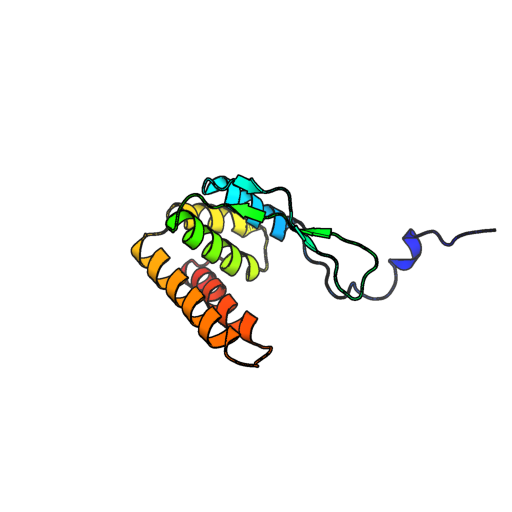31 99 PHE A N 1
ATOM 786 C CA . PHE A 1 99 ? -5.726 2.354 -10.776 1.00 91.31 99 PHE A CA 1
ATOM 787 C C . PHE A 1 99 ? -4.688 1.883 -9.747 1.00 91.31 99 PHE A C 1
ATOM 789 O O . PHE A 1 99 ? -3.647 2.521 -9.586 1.00 91.31 99 PHE A O 1
ATOM 796 N N . LEU A 1 100 ? -4.942 0.745 -9.093 1.00 93.56 100 LEU A N 1
ATOM 797 C CA . LEU A 1 100 ? -4.003 0.093 -8.184 1.00 93.56 100 LEU A CA 1
ATOM 798 C C . LEU A 1 100 ? -2.661 -0.162 -8.870 1.00 93.56 100 LEU A C 1
ATOM 800 O O . LEU A 1 100 ? -1.628 0.242 -8.343 1.00 93.56 100 LEU A O 1
ATOM 804 N N . ASN A 1 101 ? -2.694 -0.778 -10.053 1.00 93.31 101 ASN A N 1
ATOM 805 C CA . ASN A 1 101 ? -1.504 -1.138 -10.812 1.00 93.31 101 ASN A CA 1
ATOM 806 C C . ASN A 1 101 ? -0.690 0.092 -11.204 1.00 93.31 101 ASN A C 1
ATOM 808 O O . ASN A 1 101 ? 0.513 0.123 -10.948 1.00 93.31 101 ASN A O 1
ATOM 812 N N . THR A 1 102 ? -1.342 1.115 -11.755 1.00 94.06 102 THR A N 1
ATOM 813 C CA . THR A 1 102 ? -0.683 2.362 -12.154 1.00 94.06 102 THR A CA 1
ATOM 814 C C . THR A 1 102 ? -0.040 3.056 -10.958 1.00 94.06 102 THR A C 1
ATOM 816 O O . THR A 1 102 ? 1.144 3.380 -10.991 1.00 94.06 102 THR A O 1
ATOM 819 N N . MET A 1 103 ? -0.782 3.245 -9.864 1.00 92.88 103 MET A N 1
ATOM 820 C CA . MET A 1 103 ? -0.265 3.964 -8.698 1.00 92.88 103 MET A CA 1
ATOM 821 C C . MET A 1 103 ? 0.859 3.204 -7.995 1.00 92.88 103 MET A C 1
ATOM 823 O O . MET A 1 103 ? 1.844 3.815 -7.577 1.00 92.88 103 MET A O 1
ATOM 827 N N . SER A 1 104 ? 0.748 1.879 -7.875 1.00 91.50 104 SER A N 1
ATOM 828 C CA . SER A 1 104 ? 1.817 1.076 -7.285 1.00 91.50 104 SER A CA 1
ATOM 829 C C . SER A 1 104 ? 3.049 1.033 -8.186 1.00 91.50 104 SER A C 1
ATOM 831 O O . SER A 1 104 ? 4.159 1.066 -7.670 1.00 91.50 104 SER A O 1
ATOM 833 N N . GLN A 1 105 ? 2.876 1.003 -9.513 1.00 93.12 105 GLN A N 1
ATOM 834 C CA . GLN A 1 105 ? 3.999 1.040 -10.449 1.00 93.12 105 GLN A CA 1
ATOM 835 C C . GLN A 1 105 ? 4.754 2.363 -10.336 1.00 93.12 105 GLN A C 1
ATOM 837 O O . GLN A 1 105 ? 5.961 2.351 -10.134 1.00 93.12 105 GLN A O 1
ATOM 842 N N . ILE A 1 106 ? 4.035 3.491 -10.310 1.00 91.19 106 ILE A N 1
ATOM 843 C CA . ILE A 1 106 ? 4.638 4.808 -10.067 1.00 91.19 106 ILE A CA 1
ATOM 844 C C . ILE A 1 106 ? 5.409 4.808 -8.740 1.00 91.19 106 ILE A C 1
ATOM 846 O O . ILE A 1 106 ? 6.517 5.332 -8.680 1.00 91.19 106 ILE A O 1
ATOM 850 N N . ALA A 1 107 ? 4.863 4.224 -7.668 1.00 88.31 107 ALA A N 1
ATOM 851 C CA . ALA A 1 107 ? 5.577 4.134 -6.393 1.00 88.31 107 ALA A CA 1
ATOM 852 C C . ALA A 1 107 ? 6.876 3.314 -6.491 1.00 88.31 107 ALA A C 1
ATOM 854 O O . ALA A 1 107 ? 7.889 3.716 -5.917 1.00 88.31 107 ALA A O 1
ATOM 855 N N . LEU A 1 108 ? 6.852 2.192 -7.215 1.00 87.62 108 LEU A N 1
ATOM 856 C CA . LEU A 1 108 ? 8.015 1.328 -7.421 1.00 87.62 108 LEU A CA 1
ATOM 857 C C . LEU A 1 108 ? 9.080 1.993 -8.293 1.00 87.62 108 LEU A C 1
ATOM 859 O O . LEU A 1 108 ? 10.254 1.950 -7.934 1.00 87.62 108 LEU A O 1
ATOM 863 N N . ASP A 1 109 ? 8.687 2.641 -9.386 1.00 87.25 109 ASP A N 1
ATOM 864 C CA . ASP A 1 109 ? 9.610 3.352 -10.276 1.00 87.25 109 ASP A CA 1
ATOM 865 C C . ASP A 1 109 ? 10.285 4.498 -9.518 1.00 87.25 109 ASP A C 1
ATOM 867 O O . ASP A 1 109 ? 11.508 4.596 -9.478 1.00 87.25 109 ASP A O 1
ATOM 871 N N . ARG A 1 110 ? 9.501 5.275 -8.755 1.00 82.00 110 ARG A N 1
ATOM 872 C CA . ARG A 1 110 ? 10.036 6.328 -7.881 1.00 82.00 110 ARG A CA 1
ATOM 873 C C . ARG A 1 110 ? 10.995 5.791 -6.832 1.00 82.00 110 ARG A C 1
ATOM 875 O O . ARG A 1 110 ? 11.914 6.518 -6.472 1.00 82.00 110 ARG A O 1
ATOM 882 N N . TYR A 1 111 ? 10.767 4.584 -6.312 1.00 82.94 111 TYR A N 1
ATOM 883 C CA . TYR A 1 111 ? 11.677 3.937 -5.367 1.00 82.94 111 TYR A CA 1
ATOM 884 C C . TYR A 1 111 ? 12.983 3.502 -6.036 1.00 82.94 111 TYR A C 1
ATOM 886 O O . TYR A 1 111 ? 14.041 3.714 -5.448 1.00 82.94 111 TYR A O 1
ATOM 894 N N . LYS A 1 112 ? 12.923 2.943 -7.250 1.00 81.50 112 LYS A N 1
ATOM 895 C CA . LYS A 1 112 ? 14.109 2.558 -8.028 1.00 81.50 112 LYS A CA 1
ATOM 896 C C . LYS A 1 112 ? 14.974 3.777 -8.351 1.00 81.50 112 LYS A C 1
ATOM 898 O O . LYS A 1 112 ? 16.096 3.848 -7.864 1.00 81.50 112 LYS A O 1
ATOM 903 N N . ASP A 1 113 ? 14.395 4.790 -9.000 1.00 75.88 113 ASP A N 1
ATOM 904 C CA . ASP A 1 113 ? 15.083 6.046 -9.354 1.00 75.88 113 ASP A CA 1
ATOM 905 C C . ASP A 1 113 ? 15.752 6.701 -8.138 1.00 75.88 113 ASP A C 1
ATOM 907 O O . ASP A 1 113 ? 16.838 7.272 -8.194 1.00 75.88 113 ASP A O 1
ATOM 911 N N . SER A 1 114 ? 15.053 6.630 -7.010 1.00 71.12 114 SER A N 1
ATOM 912 C CA . SER A 1 114 ? 15.471 7.172 -5.729 1.00 71.12 114 SER A CA 1
ATOM 913 C C . SER A 1 114 ? 16.635 6.425 -5.101 1.00 71.12 114 SER A C 1
ATOM 915 O O . SER A 1 114 ? 17.533 7.063 -4.560 1.00 71.12 114 SER A O 1
ATOM 917 N N . ARG A 1 115 ? 16.588 5.089 -5.122 1.00 67.25 115 ARG A N 1
ATOM 918 C CA . ARG A 1 115 ? 17.612 4.218 -4.542 1.00 67.25 115 ARG A CA 1
ATOM 919 C C . ARG A 1 115 ? 18.930 4.344 -5.299 1.00 67.25 115 ARG A C 1
ATOM 921 O O . ARG A 1 115 ? 19.981 4.290 -4.671 1.00 67.25 115 ARG A O 1
ATOM 928 N N . ASP A 1 116 ? 18.844 4.550 -6.606 1.00 68.75 116 ASP A N 1
ATOM 929 C CA . ASP A 1 116 ? 20.003 4.708 -7.482 1.00 68.75 116 ASP A CA 1
ATOM 930 C C . ASP A 1 116 ? 20.571 6.141 -7.442 1.00 68.75 116 ASP A C 1
ATOM 932 O O . ASP A 1 116 ? 21.649 6.411 -7.965 1.00 68.75 116 ASP A O 1
ATOM 936 N N . SER A 1 117 ? 19.879 7.068 -6.767 1.00 63.84 117 SER A N 1
ATOM 937 C CA . SER A 1 117 ? 20.348 8.430 -6.513 1.00 63.84 117 SER A CA 1
ATOM 938 C C . SER A 1 117 ? 20.878 8.573 -5.079 1.00 63.84 117 SER A C 1
ATOM 940 O O . SER A 1 117 ? 20.194 8.230 -4.120 1.00 63.84 117 SER A O 1
ATOM 942 N N . GLU A 1 118 ? 22.044 9.190 -4.871 1.00 62.56 118 GLU A N 1
ATOM 943 C CA . GLU A 1 118 ? 22.581 9.477 -3.519 1.00 62.56 118 GLU A CA 1
ATOM 944 C C . GLU A 1 118 ? 21.768 10.535 -2.729 1.00 62.56 118 GLU A C 1
ATOM 946 O O . GLU A 1 118 ? 22.180 11.041 -1.680 1.00 62.56 118 GLU A O 1
ATOM 951 N N . ARG A 1 119 ? 20.578 10.917 -3.211 1.00 63.97 119 ARG A N 1
ATOM 952 C CA . ARG A 1 119 ? 19.771 11.985 -2.620 1.00 63.97 119 ARG A CA 1
ATOM 953 C C . ARG A 1 119 ? 19.003 11.483 -1.401 1.00 63.97 119 ARG A C 1
ATOM 955 O O .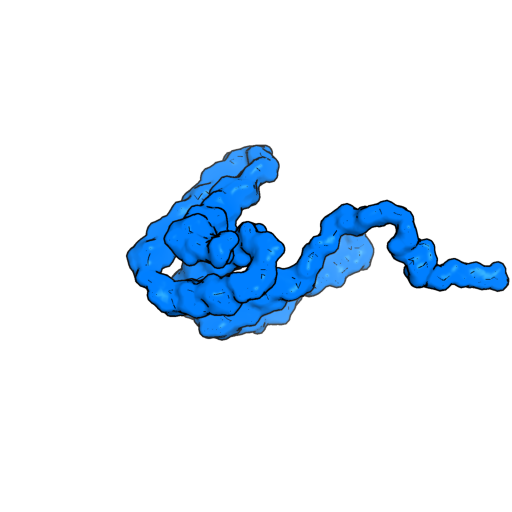 ARG A 1 119 ? 17.994 10.790 -1.511 1.00 63.97 119 ARG A O 1
ATOM 962 N N . ARG A 1 120 ? 19.385 11.969 -0.215 1.00 60.94 120 ARG A N 1
ATOM 963 C CA . ARG A 1 120 ? 18.702 11.704 1.073 1.00 60.94 120 ARG A CA 1
ATOM 964 C C . ARG A 1 120 ? 17.209 12.078 1.109 1.00 60.94 120 ARG A C 1
ATOM 966 O O . ARG A 1 120 ? 16.512 11.651 2.022 1.00 60.94 120 ARG A O 1
ATOM 973 N N . SER A 1 121 ? 16.690 12.843 0.145 1.00 66.00 121 SER A N 1
ATOM 974 C CA . SER A 1 121 ? 15.270 13.221 0.053 1.00 66.00 121 SER A CA 1
ATOM 975 C C . SER A 1 121 ? 14.379 12.178 -0.632 1.00 66.00 121 SER A C 1
ATOM 977 O O . SER A 1 121 ? 13.188 12.431 -0.823 1.00 66.00 121 SER A O 1
ATOM 979 N N . TRP A 1 122 ? 14.925 11.024 -1.016 1.00 64.62 122 TRP A N 1
ATOM 980 C CA . TRP A 1 122 ? 14.224 9.989 -1.772 1.00 64.62 122 TRP A CA 1
ATOM 981 C C . TRP A 1 122 ? 12.880 9.546 -1.173 1.00 64.62 122 TRP A C 1
ATOM 983 O O . TRP A 1 122 ? 11.884 9.396 -1.885 1.00 64.62 122 TRP A O 1
ATOM 993 N N . TYR A 1 123 ? 12.810 9.414 0.153 1.00 67.62 123 TYR A N 1
ATOM 994 C CA . TYR A 1 123 ? 11.602 8.970 0.849 1.00 67.62 123 TYR A CA 1
ATOM 995 C C . TYR A 1 123 ? 10.410 9.910 0.601 1.00 67.62 123 TYR A C 1
ATOM 997 O O . TYR A 1 123 ? 9.270 9.455 0.481 1.00 67.62 123 TYR A O 1
ATOM 1005 N N . TRP A 1 124 ? 10.653 11.214 0.422 1.00 70.38 124 TRP A N 1
ATOM 1006 C CA . TRP A 1 124 ? 9.602 12.179 0.096 1.00 70.38 124 TRP A CA 1
ATOM 1007 C C . TRP A 1 124 ? 8.993 11.949 -1.285 1.00 70.38 124 TRP A C 1
ATOM 1009 O O . TRP A 1 124 ? 7.802 12.206 -1.466 1.00 70.38 124 TRP A O 1
ATOM 1019 N N . HIS A 1 125 ? 9.773 11.473 -2.257 1.00 72.94 125 HIS A N 1
ATOM 1020 C CA . HIS A 1 125 ? 9.289 11.245 -3.620 1.00 72.94 125 HIS A CA 1
ATOM 1021 C C . HIS A 1 125 ? 8.278 10.101 -3.676 1.00 72.94 125 HIS A C 1
ATOM 1023 O O . HIS A 1 125 ? 7.269 10.211 -4.370 1.00 72.94 125 HIS A O 1
ATOM 1029 N N . ILE A 1 126 ? 8.491 9.056 -2.881 1.00 78.12 126 ILE A N 1
ATOM 1030 C CA . ILE A 1 126 ? 7.574 7.917 -2.786 1.00 78.12 126 ILE A CA 1
ATOM 1031 C C . ILE A 1 126 ? 6.328 8.307 -1.976 1.00 78.12 126 ILE A C 1
ATOM 1033 O O . ILE A 1 126 ? 5.202 8.025 -2.386 1.00 78.12 126 ILE A O 1
ATOM 1037 N N . LEU A 1 127 ? 6.495 9.055 -0.877 1.00 82.00 127 LEU A N 1
ATOM 1038 C CA . LEU A 1 127 ? 5.371 9.549 -0.068 1.00 82.00 127 LEU A CA 1
ATOM 1039 C C . LEU A 1 127 ? 4.432 10.490 -0.839 1.00 82.00 127 LEU A C 1
ATOM 1041 O O . LEU A 1 127 ? 3.256 10.603 -0.487 1.00 82.00 127 LEU A O 1
ATOM 1045 N N . ARG A 1 128 ? 4.896 11.146 -1.913 1.00 84.56 128 ARG A N 1
ATOM 1046 C CA . ARG A 1 128 ? 4.010 11.929 -2.793 1.00 84.56 128 ARG A CA 1
ATOM 1047 C C . ARG A 1 128 ? 2.924 11.067 -3.429 1.00 84.56 128 ARG A C 1
ATOM 1049 O O . ARG A 1 128 ? 1.806 11.551 -3.537 1.00 84.56 128 ARG A O 1
ATOM 1056 N N . VAL A 1 129 ? 3.197 9.803 -3.760 1.00 86.00 129 VAL A N 1
ATOM 1057 C CA . VAL A 1 129 ? 2.169 8.880 -4.276 1.00 86.00 129 VAL A CA 1
ATOM 1058 C C . VAL A 1 129 ? 1.061 8.687 -3.238 1.00 86.00 129 VAL A C 1
ATOM 1060 O O . VAL A 1 129 ? -0.122 8.830 -3.552 1.00 86.00 129 VAL A O 1
ATOM 1063 N N . GLY A 1 130 ? 1.445 8.477 -1.975 1.00 85.50 130 GLY A N 1
ATOM 1064 C CA . GLY A 1 130 ? 0.517 8.405 -0.848 1.00 85.50 130 GLY A CA 1
ATOM 1065 C C . GLY A 1 130 ? -0.324 9.676 -0.687 1.00 85.50 130 GLY A C 1
ATOM 1066 O O . GLY A 1 130 ? -1.546 9.590 -0.547 1.00 85.50 130 GLY A O 1
ATOM 1067 N N . ARG A 1 131 ? 0.306 10.858 -0.792 1.00 85.31 131 ARG A N 1
ATOM 1068 C CA . ARG A 1 131 ? -0.391 12.157 -0.760 1.00 85.31 131 ARG A CA 1
ATOM 1069 C C . ARG A 1 131 ? -1.358 12.331 -1.931 1.00 85.31 131 ARG A C 1
ATOM 1071 O O . ARG A 1 131 ? -2.447 12.849 -1.719 1.00 85.31 131 ARG A O 1
ATOM 1078 N N . SER A 1 132 ? -0.999 11.896 -3.136 1.00 86.69 132 SER A N 1
ATOM 1079 C CA . SER A 1 132 ? -1.881 11.989 -4.304 1.00 86.69 132 SER A CA 1
ATOM 1080 C C . SER A 1 132 ? -3.158 11.179 -4.099 1.00 86.69 132 SER A C 1
ATOM 1082 O O . SER A 1 132 ? -4.246 11.695 -4.324 1.00 86.69 132 SER A O 1
ATOM 1084 N N . ILE A 1 133 ? -3.049 9.951 -3.581 1.00 86.00 133 ILE A N 1
ATOM 1085 C CA . ILE A 1 133 ? -4.215 9.124 -3.218 1.00 86.00 133 ILE A CA 1
ATOM 1086 C C . ILE A 1 133 ? -5.063 9.841 -2.163 1.00 86.00 133 ILE A C 1
ATOM 1088 O O . ILE A 1 133 ? -6.283 9.931 -2.282 1.00 86.00 133 ILE A O 1
ATOM 1092 N N . LYS A 1 134 ? -4.411 10.421 -1.155 1.00 84.88 134 LYS A N 1
ATOM 1093 C CA . LYS A 1 134 ? -5.082 11.183 -0.102 1.00 84.88 134 LYS A CA 1
ATOM 1094 C C . LYS A 1 134 ? -5.901 12.362 -0.645 1.00 84.88 134 LYS A C 1
ATOM 1096 O O . LYS A 1 134 ? -7.035 12.559 -0.214 1.00 84.88 134 LYS A O 1
ATOM 1101 N N . VAL A 1 135 ? -5.353 13.110 -1.606 1.00 82.62 135 VAL A N 1
ATOM 1102 C CA . VAL A 1 135 ? -6.011 14.262 -2.247 1.00 82.62 135 VAL A CA 1
ATOM 1103 C C . VAL A 1 135 ? -7.140 13.816 -3.175 1.00 82.62 135 VAL A C 1
ATOM 1105 O O . VAL A 1 135 ? -8.256 14.317 -3.047 1.00 82.62 135 VAL A O 1
ATOM 1108 N N . LEU A 1 136 ? -6.874 12.856 -4.067 1.00 79.38 136 LEU A N 1
ATOM 1109 C CA . LEU A 1 136 ? -7.844 12.354 -5.049 1.00 79.38 136 LEU A CA 1
ATOM 1110 C C . LEU A 1 136 ? -9.126 11.855 -4.379 1.00 79.38 136 LEU A C 1
ATOM 1112 O O . LEU A 1 136 ? -10.225 12.157 -4.834 1.00 79.38 136 LEU A O 1
ATOM 1116 N N . TYR A 1 137 ? -8.982 11.161 -3.251 1.00 74.50 137 TYR A N 1
ATOM 1117 C CA . TYR A 1 137 ? -10.107 10.572 -2.527 1.00 74.50 137 TYR A CA 1
ATOM 1118 C C . TYR A 1 137 ? -10.573 11.410 -1.337 1.00 74.50 137 TYR A C 1
ATOM 1120 O O . TYR A 1 137 ? -11.313 10.918 -0.488 1.00 74.50 137 TYR A O 1
ATOM 1128 N N . ARG A 1 138 ? -10.153 12.684 -1.273 1.00 74.75 138 ARG A N 1
ATOM 1129 C CA . ARG A 1 138 ? -10.554 13.651 -0.238 1.00 74.75 138 ARG A CA 1
ATOM 1130 C C . ARG A 1 138 ? -10.418 13.094 1.185 1.00 74.75 138 ARG A C 1
ATOM 1132 O O . ARG A 1 138 ? -11.200 13.432 2.068 1.00 74.75 138 ARG A O 1
ATOM 1139 N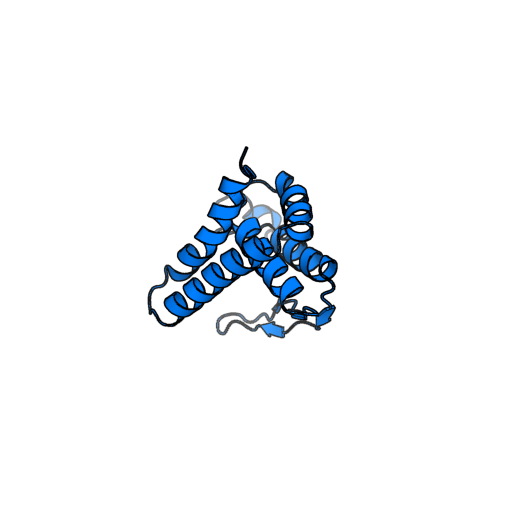 N . LEU A 1 139 ? -9.394 12.275 1.426 1.00 71.69 139 LEU A N 1
ATOM 1140 C CA . LEU A 1 139 ? -9.126 11.679 2.737 1.00 71.69 139 LEU A CA 1
ATOM 1141 C C . LEU A 1 139 ? -8.654 12.725 3.768 1.00 71.69 139 LEU A C 1
ATOM 1143 O O . LEU A 1 139 ? -8.619 12.426 4.957 1.00 71.69 139 LEU A O 1
ATOM 1147 N N . ASP A 1 140 ? -8.327 13.945 3.323 1.00 61.41 140 ASP A N 1
ATOM 1148 C CA . ASP A 1 140 ? -7.976 15.102 4.162 1.00 61.41 140 ASP A CA 1
ATOM 1149 C C . ASP A 1 140 ? -9.168 16.008 4.548 1.00 61.41 140 ASP A C 1
ATOM 1151 O O . ASP A 1 140 ? -8.984 16.876 5.402 1.00 61.41 140 ASP A O 1
ATOM 1155 N N . ARG A 1 141 ? -10.357 15.849 3.938 1.00 54.88 141 ARG A N 1
ATOM 1156 C CA . ARG A 1 141 ? -11.550 16.666 4.250 1.00 54.88 141 ARG A CA 1
ATOM 1157 C C . ARG A 1 141 ? -12.441 16.011 5.301 1.00 54.88 141 ARG A C 1
ATOM 1159 O O . ARG A 1 141 ? -12.629 14.771 5.261 1.00 54.88 141 ARG A O 1
#